Protein AF-A0A7W8BE84-F1 (afdb_monomer_lite)

pLDDT: mean 86.05, std 12.71, range [41.94, 97.69]

Secondary structure (DSSP, 8-state):
--HHHHHHHH-HHHHTT----B-HHHHHHHHHHHHSHHHHHHIIIIISTT-S-----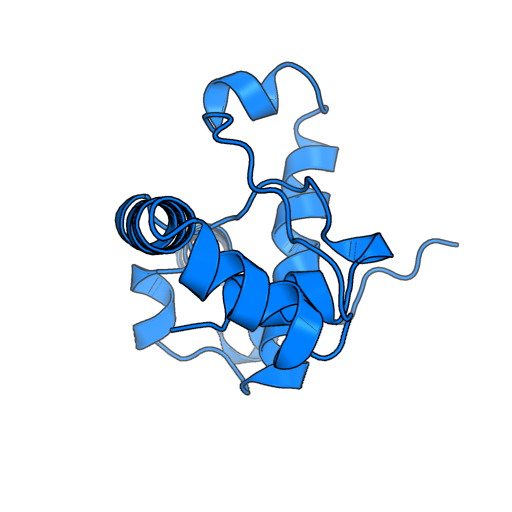---HHHHTTSS-HHHHHHHHHTHHHHHHHHH----GGGGGTBHHHHHHHHHS---HHHHHTPPP----

Radius of gyration: 14.64 Å; chains: 1; bounding box: 36×29×32 Å

Organism: Streptomyces eurocidicus (NCBI:txid66423)

Structure (mmCIF, N/CA/C/O backbone):
data_AF-A0A7W8BE84-F1
#
_entry.id   AF-A0A7W8BE84-F1
#
loop_
_atom_site.group_PDB
_atom_site.id
_atom_site.type_symbol
_atom_site.label_atom_id
_atom_site.label_alt_id
_atom_site.label_comp_id
_atom_site.label_asym_id
_atom_site.label_entity_id
_atom_site.label_seq_id
_atom_site.pdbx_PDB_ins_code
_atom_site.Cartn_x
_atom_site.Cartn_y
_atom_site.Cartn_z
_atom_site.occupancy
_atom_site.B_iso_or_equiv
_atom_site.auth_seq_id
_atom_site.auth_comp_id
_atom_site.auth_asym_id
_atom_site.auth_atom_id
_atom_site.pdbx_PDB_model_num
ATOM 1 N N . MET A 1 1 ? -12.861 0.106 -2.855 1.00 48.94 1 MET A N 1
ATOM 2 C CA . MET A 1 1 ? -11.428 -0.050 -2.535 1.00 48.94 1 MET A CA 1
ATOM 3 C C . MET A 1 1 ? -11.164 0.282 -1.063 1.00 48.94 1 MET A C 1
ATOM 5 O O . MET A 1 1 ? -10.913 1.436 -0.760 1.00 48.94 1 MET A O 1
ATOM 9 N N . PRO A 1 2 ? -11.213 -0.694 -0.139 1.00 58.00 2 PRO A N 1
ATOM 10 C CA . PRO A 1 2 ? -10.613 -0.569 1.194 1.00 58.00 2 PRO A CA 1
ATOM 11 C C . PRO A 1 2 ? -9.187 -1.157 1.261 1.00 58.00 2 PRO A C 1
ATOM 13 O O . PRO A 1 2 ? -8.668 -1.362 2.351 1.00 58.00 2 PRO A O 1
ATOM 16 N N . ALA A 1 3 ? -8.560 -1.472 0.119 1.00 76.38 3 ALA A N 1
ATOM 17 C CA . ALA A 1 3 ? -7.334 -2.274 0.063 1.00 76.38 3 ALA A CA 1
ATOM 18 C C . ALA A 1 3 ? -6.161 -1.664 0.854 1.00 76.38 3 ALA A C 1
ATOM 20 O O . ALA A 1 3 ? -5.455 -2.387 1.548 1.00 76.38 3 ALA A O 1
ATOM 21 N N . LEU A 1 4 ? -6.002 -0.340 0.810 1.00 85.56 4 LEU A N 1
ATOM 22 C CA . LEU A 1 4 ? -4.912 0.369 1.485 1.00 85.56 4 LEU A CA 1
ATOM 23 C C . LEU A 1 4 ? -5.106 0.448 3.012 1.00 85.56 4 LEU A C 1
ATOM 25 O O . LEU A 1 4 ? -4.230 -0.039 3.731 1.00 85.56 4 LEU A O 1
ATOM 29 N N . PRO A 1 5 ? -6.260 0.925 3.537 1.00 89.88 5 PRO A N 1
ATOM 30 C CA . PRO A 1 5 ? -6.554 0.813 4.963 1.00 89.88 5 PRO A CA 1
ATOM 31 C C . PRO A 1 5 ? -6.485 -0.628 5.474 1.00 89.88 5 PRO A C 1
ATOM 33 O O . PRO A 1 5 ? -6.034 -0.854 6.593 1.00 89.88 5 PRO A O 1
ATOM 36 N N . LEU A 1 6 ? -6.914 -1.610 4.671 1.00 92.50 6 LEU A N 1
ATOM 37 C CA . LEU A 1 6 ? -6.848 -3.026 5.033 1.00 92.50 6 LEU A CA 1
ATOM 38 C C . LEU A 1 6 ? -5.403 -3.499 5.222 1.00 92.50 6 LEU A C 1
ATOM 40 O O . LEU A 1 6 ? -5.129 -4.177 6.211 1.00 92.50 6 LEU A O 1
ATOM 44 N N . LEU A 1 7 ? -4.491 -3.145 4.311 1.00 93.44 7 LEU A N 1
ATOM 45 C CA . LEU A 1 7 ? -3.077 -3.502 4.436 1.00 93.44 7 LEU A CA 1
ATOM 46 C C . LEU A 1 7 ? -2.454 -2.876 5.681 1.00 93.44 7 LEU A C 1
ATOM 48 O O . LEU A 1 7 ? -1.856 -3.601 6.468 1.00 93.44 7 LEU A O 1
ATOM 52 N N . VAL A 1 8 ? -2.661 -1.578 5.922 1.00 93.06 8 VAL A N 1
ATOM 53 C CA . VAL A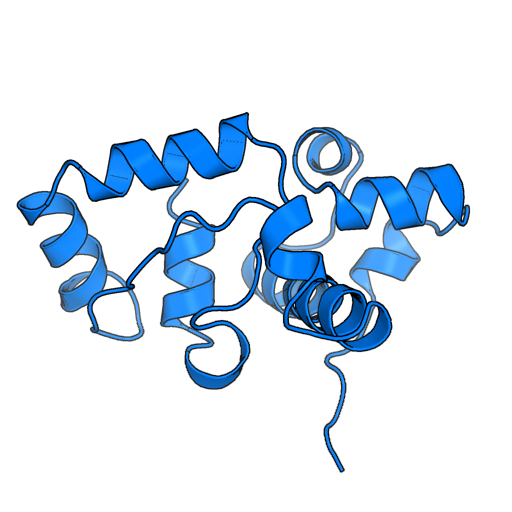 1 8 ? -2.138 -0.925 7.135 1.00 93.06 8 VAL A CA 1
ATOM 54 C C . VAL A 1 8 ? -2.764 -1.510 8.401 1.00 93.06 8 VAL A C 1
ATOM 56 O O . VAL A 1 8 ? -2.081 -1.691 9.402 1.00 93.06 8 VAL A O 1
ATOM 59 N N . SER A 1 9 ? -4.051 -1.859 8.360 1.00 94.19 9 SER A N 1
ATOM 60 C CA . SER A 1 9 ? -4.741 -2.498 9.481 1.00 94.19 9 SER A CA 1
ATOM 61 C C . SER A 1 9 ? -4.170 -3.883 9.813 1.00 94.19 9 SER A C 1
ATOM 63 O O . SER A 1 9 ? -4.065 -4.228 10.987 1.00 94.19 9 SER A O 1
ATOM 65 N N . ARG A 1 10 ? -3.776 -4.668 8.800 1.00 94.75 10 ARG A N 1
ATOM 66 C CA . ARG A 1 10 ? -3.143 -5.988 8.980 1.00 94.75 10 ARG A CA 1
ATOM 67 C C . ARG A 1 10 ? -1.665 -5.908 9.355 1.00 94.75 10 ARG A C 1
ATOM 69 O O . ARG A 1 10 ? -1.205 -6.741 10.124 1.00 94.75 10 ARG A O 1
ATOM 76 N N . HIS A 1 11 ? -0.953 -4.927 8.813 1.00 93.31 11 HIS A N 1
ATOM 77 C CA . HIS A 1 11 ? 0.503 -4.798 8.880 1.00 93.31 11 HI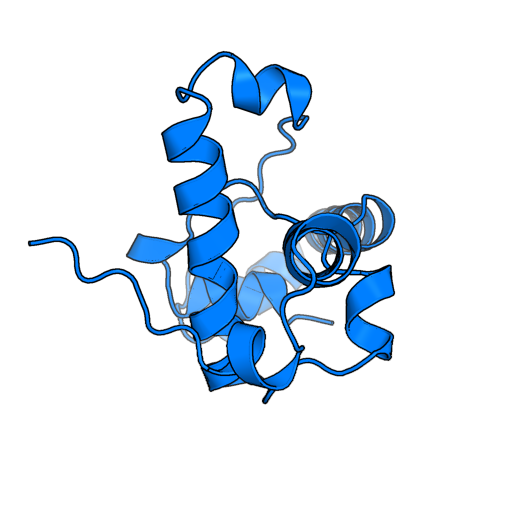S A CA 1
ATOM 78 C C . HIS A 1 11 ? 0.877 -3.459 9.510 1.00 93.31 11 HIS A C 1
ATOM 80 O O . HIS A 1 11 ? 1.500 -2.590 8.894 1.00 93.31 11 HIS A O 1
ATOM 86 N N . ARG A 1 12 ? 0.387 -3.247 10.737 1.00 91.19 12 ARG A N 1
ATOM 87 C CA . ARG A 1 12 ? 0.521 -1.965 11.429 1.00 91.19 12 ARG A CA 1
ATOM 88 C C . ARG A 1 12 ? 1.986 -1.599 11.624 1.00 91.19 12 ARG A C 1
ATOM 90 O O . ARG A 1 12 ? 2.341 -0.447 11.395 1.00 91.19 12 ARG A O 1
ATOM 97 N N . GLU A 1 13 ? 2.798 -2.541 12.082 1.00 89.69 13 GLU A N 1
ATOM 98 C CA . GLU A 1 13 ? 4.204 -2.297 12.416 1.00 89.69 13 GLU A CA 1
ATOM 99 C C . GLU A 1 13 ? 5.038 -2.042 11.159 1.00 89.69 13 GLU A C 1
ATOM 101 O O . GLU A 1 13 ? 5.959 -1.229 11.177 1.00 89.69 13 GLU A O 1
ATOM 106 N N . GLU A 1 14 ? 4.671 -2.685 10.053 1.00 90.50 14 GLU A N 1
ATOM 107 C CA . GLU A 1 14 ? 5.412 -2.631 8.802 1.00 90.50 14 GLU A CA 1
ATOM 108 C C . GLU A 1 14 ? 5.045 -1.421 7.941 1.00 90.50 14 GLU A C 1
ATOM 110 O O . GLU A 1 14 ? 5.922 -0.911 7.248 1.00 90.50 14 GLU A O 1
ATOM 115 N N . LEU A 1 15 ? 3.781 -0.966 7.969 1.00 90.69 15 LEU A N 1
ATOM 116 C CA . LEU A 1 15 ? 3.254 0.026 7.018 1.00 90.69 15 LEU A CA 1
ATOM 117 C C . LEU A 1 15 ? 2.775 1.344 7.638 1.00 90.69 15 LEU A C 1
ATOM 119 O O . LEU A 1 15 ? 2.568 2.316 6.907 1.00 90.69 15 LEU A O 1
ATOM 123 N N . SER A 1 16 ? 2.560 1.423 8.955 1.00 87.56 16 SER A N 1
ATOM 124 C CA . SER A 1 16 ? 2.002 2.648 9.547 1.00 87.56 16 SER A CA 1
ATOM 125 C C . SER A 1 16 ? 2.925 3.846 9.351 1.00 87.56 16 SER A C 1
ATOM 127 O O . SER A 1 16 ? 4.061 3.855 9.815 1.00 87.56 16 SER A O 1
ATOM 129 N N . GLY A 1 17 ? 2.394 4.898 8.727 1.00 82.69 17 GLY A N 1
ATOM 130 C CA . GLY A 1 17 ? 3.121 6.147 8.504 1.00 82.69 17 GLY A CA 1
ATOM 131 C C . GLY A 1 17 ? 4.148 6.095 7.373 1.00 82.69 17 GLY A C 1
ATOM 132 O O . GLY A 1 17 ? 4.828 7.097 7.169 1.00 82.69 17 GLY A O 1
ATOM 133 N N . LEU A 1 18 ? 4.247 4.979 6.642 1.00 85.75 18 LEU A N 1
ATOM 134 C CA . LEU A 1 18 ? 5.076 4.908 5.445 1.00 85.75 18 LEU A CA 1
ATOM 135 C C . LEU A 1 18 ? 4.449 5.686 4.290 1.00 85.75 18 LEU A C 1
ATOM 137 O O . LEU A 1 18 ? 3.223 5.767 4.165 1.00 85.75 18 LEU A O 1
ATOM 141 N N . PHE A 1 19 ? 5.306 6.198 3.408 1.00 81.69 19 PHE A N 1
ATOM 142 C CA . PHE A 1 19 ? 4.873 6.724 2.123 1.00 81.69 19 PHE A CA 1
ATOM 143 C C . PHE A 1 19 ? 4.205 5.631 1.285 1.00 81.69 19 PHE A C 1
ATOM 145 O O . PHE A 1 19 ? 4.700 4.504 1.191 1.00 81.69 19 PHE A O 1
ATOM 152 N N . LEU A 1 20 ? 3.080 5.984 0.669 1.00 83.88 20 LEU A N 1
ATOM 153 C CA . LEU A 1 20 ? 2.309 5.095 -0.180 1.00 83.88 20 LEU A CA 1
ATOM 154 C C . LEU A 1 20 ? 2.701 5.309 -1.654 1.00 83.88 20 LEU A C 1
ATOM 156 O O . LEU A 1 20 ? 2.431 6.377 -2.203 1.00 83.88 20 LEU A O 1
ATOM 160 N N . PRO A 1 21 ? 3.287 4.310 -2.335 1.00 87.12 21 PRO A N 1
ATOM 161 C CA . PRO A 1 21 ? 3.779 4.468 -3.700 1.00 87.12 21 PRO A CA 1
ATOM 162 C C . PRO A 1 21 ? 2.683 4.196 -4.742 1.00 87.12 21 PRO A C 1
ATOM 164 O O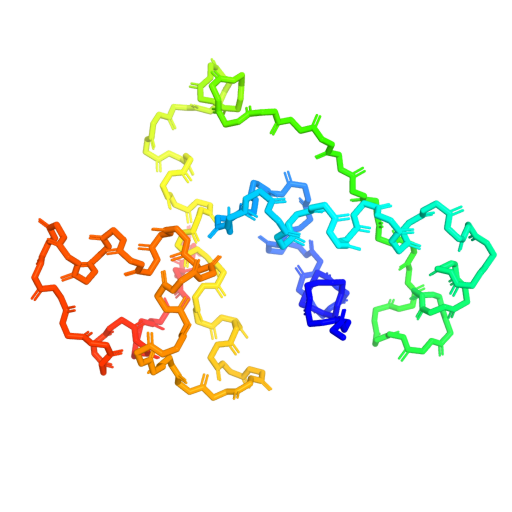 . PRO A 1 21 ? 2.775 3.267 -5.552 1.00 87.12 21 PRO A O 1
ATOM 167 N N . VAL A 1 22 ? 1.639 5.022 -4.727 1.00 88.62 22 VAL A N 1
ATOM 168 C CA . VAL A 1 22 ? 0.534 4.984 -5.697 1.00 88.62 22 VAL A CA 1
ATOM 169 C C . VAL A 1 22 ? 0.416 6.307 -6.449 1.00 88.62 22 VAL A C 1
ATOM 171 O O . VAL A 1 22 ? 1.060 7.293 -6.091 1.00 88.62 22 VAL A O 1
ATOM 174 N N . GLU A 1 23 ? -0.377 6.322 -7.516 1.00 89.31 23 GLU A N 1
ATOM 175 C CA . GLU A 1 23 ? -0.782 7.566 -8.171 1.00 89.31 23 GLU A CA 1
ATOM 176 C C . GLU A 1 23 ? -1.610 8.461 -7.249 1.00 89.31 23 GLU A C 1
ATOM 178 O O . GLU A 1 23 ? -2.328 7.994 -6.363 1.00 89.31 23 GLU A O 1
ATOM 183 N N . GLN A 1 24 ? -1.560 9.765 -7.521 1.00 86.06 24 GLN A N 1
ATOM 184 C CA . GLN A 1 24 ? -2.295 10.763 -6.751 1.00 86.06 24 GLN A CA 1
ATOM 185 C C . GLN A 1 24 ? -3.809 10.503 -6.728 1.00 86.06 24 GLN A C 1
ATOM 187 O O . GLN A 1 24 ? -4.439 10.726 -5.702 1.00 86.06 24 GLN A O 1
ATOM 192 N N . ASP A 1 25 ? -4.409 10.003 -7.810 1.00 87.69 25 ASP A N 1
ATOM 193 C CA . ASP A 1 25 ? -5.847 9.704 -7.850 1.00 87.69 25 ASP A CA 1
ATOM 194 C C . ASP A 1 25 ? -6.247 8.601 -6.849 1.00 87.69 25 ASP A C 1
ATOM 196 O O . ASP A 1 25 ? -7.295 8.682 -6.205 1.00 87.69 25 ASP A O 1
ATOM 200 N N . ILE A 1 26 ? -5.391 7.596 -6.651 1.00 88.38 26 ILE A N 1
ATOM 201 C CA . ILE A 1 26 ? -5.583 6.529 -5.661 1.00 88.38 26 ILE A CA 1
ATOM 202 C C . ILE A 1 26 ? -5.424 7.064 -4.239 1.00 88.38 26 ILE A C 1
ATOM 204 O O . ILE A 1 26 ? -6.211 6.715 -3.354 1.00 88.38 26 ILE A O 1
ATOM 208 N N . ASP A 1 27 ? -4.430 7.921 -4.024 1.00 86.25 27 ASP A N 1
ATOM 209 C CA . ASP A 1 27 ? -4.215 8.598 -2.749 1.00 86.25 27 ASP A CA 1
ATOM 210 C C . ASP A 1 27 ? -5.400 9.520 -2.399 1.00 86.25 27 ASP A C 1
ATOM 212 O O . ASP A 1 27 ? -5.910 9.503 -1.278 1.00 86.25 27 ASP A O 1
ATOM 216 N N . GLU A 1 28 ? -5.942 10.249 -3.377 1.00 87.75 28 GLU A N 1
ATOM 217 C CA . GLU A 1 28 ? -7.137 11.086 -3.228 1.00 87.75 28 GLU A CA 1
ATOM 218 C C . GLU A 1 28 ? -8.382 10.268 -2.863 1.00 87.75 28 GLU A C 1
ATOM 220 O O . GLU A 1 28 ? -9.164 10.683 -2.006 1.00 87.75 28 GLU A O 1
ATOM 225 N N . ILE A 1 29 ? -8.569 9.077 -3.443 1.00 88.00 29 ILE A N 1
ATOM 226 C CA . ILE A 1 29 ? -9.674 8.182 -3.061 1.00 88.00 29 ILE A CA 1
ATOM 227 C C . ILE A 1 29 ? -9.603 7.834 -1.569 1.00 88.00 29 ILE A C 1
ATOM 229 O O . ILE A 1 29 ? -10.633 7.836 -0.884 1.00 88.00 29 ILE A O 1
ATOM 233 N N . TRP A 1 30 ? -8.408 7.553 -1.041 1.00 86.94 30 TRP A N 1
ATOM 234 C CA . TRP A 1 30 ? -8.251 7.301 0.391 1.00 86.94 30 TRP A CA 1
ATOM 235 C C . TRP A 1 30 ? -8.490 8.576 1.209 1.00 86.94 30 TRP A C 1
ATOM 237 O O . TRP A 1 30 ? -9.219 8.529 2.201 1.00 86.94 30 TRP A O 1
ATOM 247 N N . HIS A 1 31 ? -7.996 9.729 0.759 1.00 86.81 31 HIS A N 1
ATOM 248 C CA . HIS A 1 31 ? -8.303 11.014 1.388 1.00 86.81 31 HIS A CA 1
ATOM 249 C C . HIS A 1 31 ? -9.812 11.263 1.512 1.00 86.81 31 HIS A C 1
ATOM 251 O O . HIS A 1 31 ? -10.292 11.577 2.604 1.00 86.81 31 HIS A O 1
ATOM 257 N N . TYR A 1 32 ? -10.585 11.066 0.441 1.00 88.19 32 TYR A N 1
ATOM 258 C CA . TYR A 1 32 ? -12.041 11.233 0.474 1.00 88.19 32 TYR A CA 1
ATOM 259 C C . TYR A 1 32 ? -12.723 10.259 1.436 1.00 88.19 32 TYR A C 1
ATOM 261 O O . TYR A 1 32 ? -13.666 10.646 2.131 1.00 88.19 32 TYR A O 1
ATOM 269 N N . LEU A 1 33 ? -12.238 9.016 1.513 1.00 86.69 33 LEU A N 1
ATOM 270 C CA . LEU A 1 33 ? -12.753 8.024 2.454 1.00 86.69 33 LEU A CA 1
ATOM 271 C C . LEU A 1 33 ? -12.586 8.492 3.909 1.00 86.69 33 LEU A C 1
ATOM 273 O O . LEU A 1 33 ? -13.504 8.337 4.708 1.00 86.69 33 LEU A O 1
ATOM 277 N N . ILE A 1 34 ? -11.456 9.114 4.244 1.00 87.25 34 ILE A N 1
ATOM 278 C CA . ILE A 1 34 ? -11.148 9.566 5.611 1.00 87.25 34 ILE A CA 1
ATOM 279 C C . ILE A 1 34 ? -12.027 10.736 6.052 1.00 87.25 34 ILE A C 1
ATOM 281 O O . ILE A 1 34 ? -12.366 10.841 7.234 1.00 87.25 34 ILE A O 1
ATOM 285 N N . LEU A 1 35 ? -12.440 11.597 5.117 1.00 86.88 35 LEU A N 1
ATOM 286 C CA . LEU A 1 35 ? -13.347 12.710 5.411 1.00 86.88 35 LEU A CA 1
ATOM 287 C C . LEU A 1 35 ? -14.718 12.236 5.918 1.00 86.88 35 LEU A C 1
ATOM 289 O O . LEU A 1 35 ? -15.390 12.974 6.641 1.00 86.88 35 LEU A O 1
ATOM 293 N N . GLN A 1 36 ? -15.118 10.997 5.614 1.00 85.19 36 GLN A N 1
ATOM 294 C CA . GLN A 1 36 ? -16.302 10.355 6.192 1.00 85.19 36 GLN A CA 1
ATOM 295 C C . GLN A 1 36 ? -15.989 9.849 7.608 1.00 85.19 36 GLN A C 1
ATOM 297 O O . GLN A 1 36 ? -15.959 8.654 7.872 1.00 85.19 36 GLN A O 1
ATOM 302 N N . THR A 1 37 ? -15.670 10.770 8.520 1.00 82.25 37 THR A N 1
ATOM 303 C CA . THR A 1 37 ? -14.994 10.460 9.796 1.00 82.25 37 THR A CA 1
ATOM 304 C C . THR A 1 37 ? -15.684 9.409 10.669 1.00 82.25 37 THR A C 1
ATOM 306 O O . THR A 1 37 ? -14.985 8.648 11.340 1.00 82.25 37 THR A O 1
ATOM 309 N N . ARG A 1 38 ? -17.022 9.328 10.669 1.00 93.12 38 ARG A N 1
ATOM 310 C CA . ARG A 1 38 ? -17.752 8.286 11.408 1.00 93.12 38 ARG A CA 1
ATOM 311 C C . ARG A 1 38 ? -17.649 6.942 10.696 1.00 93.12 38 ARG A C 1
ATOM 313 O O . ARG A 1 38 ? -17.204 5.974 11.297 1.00 93.12 38 ARG A O 1
ATOM 320 N N . GLU A 1 39 ? -18.006 6.892 9.422 1.00 93.31 39 GLU A N 1
ATOM 321 C CA . GLU A 1 39 ? -18.018 5.673 8.612 1.00 93.31 39 GLU A CA 1
ATOM 322 C C . GLU A 1 39 ? -16.605 5.089 8.460 1.00 93.31 39 GLU A C 1
ATOM 324 O O . GLU A 1 39 ? -16.415 3.875 8.487 1.00 93.31 39 GLU A O 1
ATOM 329 N N . TYR A 1 40 ? -15.592 5.949 8.345 1.00 93.25 40 TYR A N 1
ATOM 330 C CA . TYR A 1 40 ? -14.191 5.550 8.317 1.00 93.25 40 TYR A CA 1
ATOM 331 C C . TYR A 1 40 ? -13.728 5.007 9.669 1.00 93.25 40 TYR A C 1
ATOM 333 O O . TYR A 1 40 ? -13.017 4.005 9.711 1.00 93.25 40 TYR A O 1
ATOM 341 N N . ARG A 1 41 ? -14.165 5.613 10.781 1.00 93.94 41 ARG A N 1
ATOM 342 C CA . ARG A 1 41 ? -13.895 5.076 12.118 1.00 93.94 41 ARG A CA 1
ATOM 343 C C . ARG A 1 41 ? -14.529 3.700 12.300 1.00 93.94 41 ARG A C 1
ATOM 345 O O . ARG A 1 41 ? -13.819 2.782 12.690 1.00 93.94 41 ARG A O 1
ATOM 352 N N . GLU A 1 42 ? -15.806 3.543 11.959 1.00 95.19 42 GLU A N 1
ATOM 353 C CA . GLU A 1 42 ? -16.511 2.253 12.007 1.00 95.19 42 GLU A CA 1
ATOM 354 C C . GLU A 1 42 ? -15.810 1.205 11.130 1.00 95.19 42 GLU A C 1
ATOM 356 O O . GLU A 1 42 ? -15.576 0.075 11.555 1.00 95.19 42 GLU A O 1
ATOM 361 N N . LEU A 1 43 ? -15.394 1.578 9.915 1.00 93.44 43 LEU A N 1
ATOM 362 C CA . LEU A 1 43 ? -14.596 0.706 9.056 1.00 93.44 43 LEU A CA 1
ATOM 363 C C . LEU A 1 43 ? -13.309 0.258 9.767 1.00 93.44 43 LEU A C 1
ATOM 365 O O . LEU A 1 43 ? -13.044 -0.940 9.838 1.00 93.44 43 LEU A O 1
ATOM 369 N N . CYS A 1 44 ? -12.519 1.197 10.287 1.00 94.44 44 CYS A N 1
ATOM 370 C CA . CYS A 1 44 ? -11.222 0.920 10.899 1.00 94.44 44 CYS A CA 1
ATOM 371 C C . CYS A 1 44 ? -11.299 0.126 12.208 1.00 94.44 44 CYS A C 1
ATOM 373 O O . CYS A 1 44 ? -10.498 -0.786 12.413 1.00 94.44 44 CYS A O 1
ATOM 375 N N . GLU A 1 45 ? -12.224 0.484 13.092 1.00 95.31 45 GLU A N 1
ATOM 376 C CA . GLU A 1 45 ? -12.296 -0.054 14.452 1.00 95.31 45 GLU A CA 1
ATOM 377 C C . GLU A 1 45 ? -13.174 -1.309 14.538 1.00 95.31 45 GLU A C 1
ATOM 379 O O . GLU A 1 45 ? -12.909 -2.163 15.381 1.00 95.31 45 GLU A O 1
ATOM 384 N N . GLU A 1 46 ? -14.168 -1.469 13.655 1.00 95.62 46 GLU A N 1
ATOM 385 C CA . GLU A 1 46 ? -15.139 -2.571 13.750 1.00 95.62 46 GLU A CA 1
ATOM 386 C C . GLU A 1 46 ? -15.042 -3.597 12.616 1.00 95.62 46 GLU A C 1
ATOM 388 O O . GLU A 1 46 ? -15.417 -4.755 12.804 1.00 95.62 46 GLU A O 1
ATOM 393 N N . ARG A 1 47 ? -14.578 -3.202 11.420 1.00 94.25 47 ARG A N 1
ATOM 394 C CA . ARG A 1 47 ? -14.615 -4.073 10.224 1.00 94.25 47 ARG A CA 1
ATOM 395 C C . ARG A 1 47 ? -13.246 -4.505 9.720 1.00 94.25 47 ARG A C 1
ATOM 397 O O . ARG A 1 47 ? -13.139 -5.557 9.089 1.00 94.25 47 ARG A O 1
ATOM 404 N N . LEU A 1 48 ? -12.216 -3.695 9.940 1.00 94.75 48 LEU A N 1
ATOM 405 C CA . LEU A 1 48 ? -10.848 -4.028 9.566 1.00 94.75 48 LEU A CA 1
ATOM 406 C C . LEU A 1 48 ? -10.162 -4.850 10.674 1.00 94.75 48 LEU A C 1
ATOM 408 O O . LEU A 1 48 ? -10.423 -4.643 11.857 1.00 94.75 48 LEU A O 1
ATOM 412 N N . PRO A 1 49 ? -9.272 -5.789 10.308 1.00 94.00 49 PRO A N 1
ATOM 413 C CA . PRO A 1 49 ? -8.762 -6.815 11.223 1.00 94.00 49 PRO A CA 1
ATOM 414 C C . PRO A 1 49 ? -7.902 -6.280 12.374 1.00 94.00 49 PRO A C 1
ATOM 416 O O . PRO A 1 49 ? -7.788 -6.947 13.396 1.00 94.00 49 PRO A O 1
ATOM 419 N N . GLY A 1 50 ? -7.291 -5.106 12.220 1.00 93.12 50 GLY A N 1
ATOM 420 C CA . GLY A 1 50 ? -6.477 -4.486 13.261 1.00 93.12 50 GLY A CA 1
ATOM 421 C C . GLY A 1 50 ? -7.290 -3.847 14.389 1.00 93.12 50 GLY A C 1
ATOM 422 O O . GLY A 1 50 ? -6.759 -3.690 15.484 1.00 93.12 50 GLY A O 1
ATOM 423 N N . GLY A 1 51 ? -8.553 -3.470 14.148 1.00 94.44 51 GLY A N 1
ATOM 424 C CA . GLY A 1 51 ? -9.410 -2.856 15.171 1.00 94.44 51 GLY A CA 1
ATOM 425 C C . GLY A 1 51 ? -8.879 -1.526 15.723 1.00 94.44 51 GLY A C 1
ATOM 426 O O . GLY A 1 51 ? -9.057 -1.224 16.901 1.00 94.44 51 GLY A O 1
ATOM 427 N N . PHE A 1 52 ? -8.181 -0.739 14.901 1.00 93.19 52 PHE A N 1
ATOM 428 C CA . PHE A 1 52 ? -7.644 0.565 15.288 1.00 93.19 52 PHE A CA 1
ATOM 429 C C . PHE A 1 52 ? -7.834 1.585 14.170 1.00 93.19 52 PHE A C 1
ATOM 431 O O . PHE A 1 52 ? -7.818 1.250 12.985 1.00 93.19 52 PHE A O 1
ATOM 438 N N . PHE A 1 53 ? -7.957 2.854 14.553 1.00 92.12 53 PHE A N 1
ATOM 439 C CA . PHE A 1 53 ? -8.055 3.954 13.604 1.00 92.12 53 PHE A CA 1
ATOM 440 C C . PHE A 1 53 ? -6.763 4.114 12.789 1.00 92.12 53 PHE A C 1
ATOM 442 O O . PHE A 1 53 ? -5.698 4.418 13.335 1.00 92.12 53 PHE A O 1
ATOM 449 N N . VAL A 1 54 ? -6.850 3.939 11.468 1.00 90.44 54 VAL A N 1
ATOM 450 C CA . VAL A 1 54 ? -5.706 4.116 10.568 1.00 90.44 54 VAL A CA 1
ATOM 451 C C . VAL A 1 54 ? -5.543 5.600 10.250 1.00 90.44 54 VAL A C 1
ATOM 453 O O . VAL A 1 54 ? -6.296 6.172 9.458 1.00 90.44 54 VAL A O 1
ATOM 456 N N . HIS A 1 55 ? -4.543 6.225 10.870 1.00 84.94 55 HIS A N 1
ATOM 457 C CA . HIS A 1 55 ? -4.166 7.603 10.578 1.00 84.94 55 HIS A CA 1
ATOM 458 C C . HIS A 1 55 ? -3.458 7.684 9.226 1.00 84.94 55 HIS A C 1
ATOM 460 O O . HIS A 1 55 ? -2.406 7.078 9.035 1.00 84.94 55 HIS A O 1
ATOM 466 N N . HIS A 1 56 ? -4.002 8.484 8.320 1.00 79.88 56 HIS A N 1
ATOM 467 C CA . HIS A 1 56 ? -3.327 8.869 7.088 1.00 79.88 56 HIS A CA 1
ATOM 468 C C . HIS A 1 56 ? -2.739 10.270 7.248 1.00 79.88 56 HIS A C 1
ATOM 470 O O . HIS A 1 56 ? -3.338 11.130 7.902 1.00 79.88 56 HIS A O 1
ATOM 476 N N . ARG A 1 57 ? -1.559 10.492 6.675 1.00 71.88 57 ARG A N 1
ATOM 477 C CA . ARG A 1 57 ? -0.901 11.797 6.632 1.00 71.88 57 ARG A CA 1
ATOM 478 C C . ARG A 1 57 ? -0.551 12.100 5.185 1.00 71.88 57 ARG A C 1
ATOM 480 O O . ARG A 1 57 ? 0.177 11.327 4.572 1.00 71.88 57 ARG A O 1
ATOM 487 N N . SER A 1 58 ? -1.013 13.238 4.685 1.00 62.41 58 SER A N 1
ATOM 488 C CA . SER A 1 58 ? -0.605 13.765 3.386 1.00 62.41 58 SER A CA 1
ATOM 489 C C . SER A 1 58 ? 0.790 14.372 3.536 1.00 62.41 58 SER A C 1
ATOM 491 O O . SER A 1 58 ? 0.939 15.479 4.053 1.00 62.41 58 SER A O 1
ATOM 493 N N . ILE A 1 59 ? 1.827 13.639 3.141 1.00 62.78 59 ILE A N 1
ATOM 494 C CA . ILE A 1 59 ? 3.164 14.202 2.934 1.00 62.78 59 ILE A CA 1
ATOM 495 C C . ILE A 1 59 ? 3.471 14.011 1.454 1.00 62.78 59 ILE A C 1
ATOM 497 O O . ILE A 1 59 ? 3.473 12.884 0.962 1.00 62.78 59 ILE A O 1
ATOM 501 N N . GLY A 1 60 ? 3.689 15.112 0.733 1.00 59.22 60 GLY A N 1
ATOM 502 C CA . GLY A 1 60 ? 4.074 15.048 -0.674 1.00 59.22 60 GLY A CA 1
ATOM 503 C C . GLY A 1 60 ? 5.420 14.340 -0.827 1.00 59.22 60 GLY A C 1
ATOM 504 O O . GLY A 1 60 ? 6.304 14.508 0.010 1.00 59.22 60 GLY A O 1
ATOM 505 N N . TYR A 1 61 ? 5.597 13.569 -1.900 1.00 56.69 61 TYR A N 1
ATOM 506 C CA . TYR A 1 61 ? 6.810 12.773 -2.132 1.00 56.69 61 TYR A CA 1
ATOM 507 C C . TYR A 1 61 ? 8.108 13.602 -2.065 1.00 56.69 61 TYR A C 1
ATOM 509 O O . TYR A 1 61 ? 9.107 13.137 -1.528 1.00 56.69 61 TYR A O 1
ATOM 517 N N . GLU A 1 62 ? 8.094 14.851 -2.543 1.00 56.59 62 GLU A N 1
ATOM 518 C CA . GLU A 1 62 ? 9.257 15.754 -2.502 1.00 56.59 62 GLU A CA 1
ATOM 519 C C . GLU A 1 62 ? 9.641 16.196 -1.084 1.00 56.59 62 GLU A C 1
ATOM 521 O O . GLU A 1 62 ? 10.822 16.395 -0.798 1.00 56.59 62 GLU A O 1
ATOM 526 N N . ASP A 1 63 ? 8.666 16.330 -0.185 1.00 59.03 63 ASP A N 1
ATOM 527 C CA . ASP A 1 63 ? 8.914 16.628 1.226 1.00 59.03 63 ASP A CA 1
ATOM 528 C C . ASP A 1 63 ? 9.242 15.349 2.001 1.00 59.03 63 ASP A C 1
ATOM 530 O O . ASP A 1 63 ? 10.126 15.354 2.857 1.00 59.03 63 ASP A O 1
ATOM 534 N N . TYR A 1 64 ? 8.640 14.224 1.604 1.00 54.94 64 TYR A N 1
ATOM 535 C CA . TYR A 1 64 ? 8.991 12.899 2.099 1.00 54.94 64 TYR A CA 1
ATOM 536 C C . TYR A 1 64 ? 10.388 12.457 1.670 1.00 54.94 64 TYR A C 1
ATOM 538 O O . TYR A 1 64 ? 10.923 11.576 2.302 1.00 54.94 64 TYR A O 1
ATOM 546 N N . GLN A 1 65 ? 11.022 13.016 0.638 1.00 53.53 65 GLN A N 1
ATOM 547 C CA . GLN A 1 65 ? 12.419 12.691 0.305 1.00 53.53 65 GLN A CA 1
ATOM 548 C C . GLN A 1 65 ? 13.449 13.501 1.105 1.00 53.53 65 GLN A C 1
ATOM 550 O O . GLN A 1 65 ? 14.638 13.181 1.073 1.00 53.53 65 GLN A O 1
ATOM 555 N N . LYS A 1 66 ? 13.026 14.567 1.794 1.00 57.78 66 LYS A N 1
ATOM 556 C CA . LYS A 1 66 ? 13.941 15.442 2.542 1.00 57.78 66 LYS A CA 1
ATOM 557 C C . LYS A 1 66 ? 14.283 14.897 3.933 1.00 57.78 66 LYS A C 1
ATOM 559 O O . LYS A 1 66 ? 15.340 15.245 4.451 1.00 57.78 66 LYS A O 1
ATOM 564 N N . GLU A 1 67 ? 13.428 14.061 4.530 1.00 52.22 67 GLU A N 1
ATOM 565 C CA . GLU A 1 67 ? 13.583 13.564 5.913 1.00 52.22 67 GLU A CA 1
ATOM 566 C C . GLU A 1 67 ? 14.128 12.118 6.046 1.00 52.22 67 GLU A C 1
ATOM 568 O O . GLU A 1 67 ? 14.973 11.879 6.911 1.00 52.22 67 GLU A O 1
ATOM 573 N N . PRO A 1 68 ? 13.752 11.143 5.202 1.00 58.16 68 PRO A N 1
ATOM 574 C CA . PRO A 1 68 ? 14.455 9.887 4.995 1.00 58.16 68 PRO A CA 1
ATOM 575 C C . PRO A 1 68 ? 15.452 10.015 3.832 1.00 58.16 68 PRO A C 1
ATOM 577 O O . PRO A 1 68 ? 15.152 10.566 2.776 1.00 58.16 68 PRO A O 1
ATOM 580 N N . GLY A 1 69 ? 16.655 9.455 3.983 1.00 70.75 69 GLY A N 1
ATOM 581 C CA . GLY A 1 69 ? 17.572 9.313 2.850 1.00 70.75 69 GLY A CA 1
ATOM 582 C C . GLY A 1 69 ? 16.906 8.541 1.702 1.00 70.75 69 GLY A C 1
ATOM 583 O O . GLY A 1 69 ? 16.113 7.634 1.946 1.00 70.75 69 GLY A O 1
ATOM 584 N N . ARG A 1 70 ? 17.245 8.876 0.449 1.00 74.38 70 ARG A N 1
ATOM 585 C CA . ARG A 1 70 ? 16.689 8.268 -0.781 1.00 74.38 70 ARG A CA 1
ATOM 586 C C . ARG A 1 70 ? 16.551 6.740 -0.717 1.00 74.38 70 ARG A C 1
ATOM 588 O O . ARG A 1 70 ? 15.569 6.198 -1.207 1.00 74.38 70 ARG A O 1
ATOM 595 N N . GLU A 1 71 ? 17.527 6.061 -0.124 1.00 79.25 71 GLU A N 1
ATOM 596 C CA . GLU A 1 71 ? 17.532 4.606 0.063 1.00 79.25 71 GLU A CA 1
ATOM 597 C C . GLU A 1 71 ? 16.381 4.119 0.951 1.00 79.25 71 GLU A C 1
ATOM 599 O O . GLU A 1 71 ? 15.652 3.209 0.569 1.00 79.25 71 GLU A O 1
ATOM 604 N N . ARG A 1 72 ? 16.142 4.790 2.080 1.00 82.31 72 ARG A N 1
ATOM 605 C CA . ARG A 1 72 ? 15.047 4.470 2.997 1.00 82.31 72 ARG A CA 1
ATOM 606 C C . ARG A 1 72 ? 13.677 4.707 2.361 1.00 82.31 72 ARG A C 1
ATOM 608 O O . ARG A 1 72 ? 12.788 3.884 2.531 1.00 82.31 72 ARG A O 1
ATOM 615 N N . ALA A 1 73 ? 13.516 5.782 1.588 1.00 80.69 73 ALA A N 1
ATOM 616 C CA . ALA A 1 73 ? 12.264 6.036 0.871 1.00 80.69 73 ALA A CA 1
ATOM 617 C C . ALA A 1 73 ? 11.952 4.928 -0.156 1.00 80.69 73 ALA A C 1
ATOM 619 O O . ALA A 1 73 ? 10.801 4.522 -0.310 1.00 80.69 73 ALA A O 1
ATOM 620 N N . ILE A 1 74 ? 12.982 4.411 -0.836 1.00 83.44 74 ILE A N 1
ATOM 621 C CA . ILE A 1 74 ? 12.847 3.266 -1.746 1.00 83.44 74 ILE A CA 1
ATOM 622 C C . ILE A 1 74 ? 12.501 1.998 -0.960 1.00 83.44 74 ILE A C 1
ATOM 624 O O . ILE A 1 74 ? 11.583 1.281 -1.348 1.00 83.44 74 ILE A O 1
ATOM 628 N N . GLU A 1 75 ? 13.194 1.732 0.147 1.00 87.12 75 GLU A N 1
ATOM 629 C CA . GLU A 1 75 ? 12.926 0.574 1.003 1.00 87.12 75 GLU A CA 1
ATOM 630 C C . GLU A 1 75 ? 11.467 0.555 1.478 1.00 87.12 75 GLU A C 1
ATOM 632 O O . GLU A 1 75 ? 10.766 -0.445 1.329 1.00 87.12 75 GLU A O 1
ATOM 637 N N . GLU A 1 76 ? 10.981 1.685 1.989 1.00 88.25 76 GLU A N 1
ATOM 638 C CA . GLU A 1 76 ? 9.611 1.846 2.468 1.00 88.25 76 GLU A CA 1
ATOM 639 C C . GLU A 1 76 ? 8.585 1.664 1.341 1.00 88.25 76 GLU A C 1
ATOM 641 O O . GLU A 1 76 ? 7.568 1.007 1.555 1.00 88.25 76 GLU A O 1
ATOM 646 N N . ALA A 1 77 ? 8.866 2.149 0.126 1.00 87.81 77 ALA A N 1
ATOM 647 C CA . ALA A 1 77 ? 8.014 1.912 -1.039 1.00 87.81 77 ALA A CA 1
ATOM 648 C C . ALA A 1 77 ? 7.962 0.423 -1.436 1.00 87.81 77 ALA A C 1
ATOM 650 O O . ALA A 1 77 ? 6.893 -0.099 -1.757 1.00 87.81 77 ALA A O 1
ATOM 651 N N . LEU A 1 78 ? 9.096 -0.281 -1.387 1.00 91.56 78 LEU A N 1
ATOM 652 C CA . LEU A 1 78 ? 9.177 -1.699 -1.751 1.00 91.56 78 LEU A CA 1
ATOM 653 C C . LEU A 1 78 ? 8.464 -2.617 -0.748 1.00 91.56 78 LEU A C 1
ATOM 655 O O . LEU A 1 78 ? 7.930 -3.649 -1.154 1.00 91.56 78 LEU A O 1
ATOM 659 N N . ARG A 1 79 ? 8.377 -2.237 0.536 1.00 92.44 79 ARG A N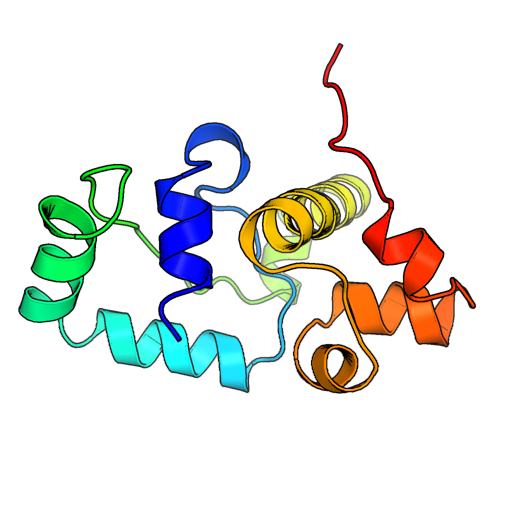 1
ATOM 660 C CA . ARG A 1 79 ? 7.692 -3.028 1.583 1.00 92.44 79 ARG A CA 1
ATOM 661 C C . ARG A 1 79 ? 6.221 -3.324 1.274 1.00 92.44 79 ARG A C 1
ATOM 663 O O . ARG A 1 79 ? 5.698 -4.339 1.729 1.00 92.44 79 ARG A O 1
ATOM 670 N N . TRP A 1 80 ? 5.554 -2.476 0.493 1.00 93.56 80 TRP A N 1
ATOM 671 C CA . TRP A 1 80 ? 4.142 -2.655 0.145 1.00 93.56 80 TRP A CA 1
ATOM 672 C C . TRP A 1 80 ? 3.889 -3.838 -0.797 1.00 93.56 80 TRP A C 1
ATOM 674 O O . TRP A 1 80 ? 2.840 -4.473 -0.700 1.00 93.56 80 TRP A O 1
ATOM 684 N N . ILE A 1 81 ? 4.830 -4.142 -1.695 1.00 94.44 81 ILE A N 1
ATOM 685 C CA . ILE A 1 81 ? 4.657 -5.115 -2.786 1.00 94.44 81 ILE A CA 1
ATOM 686 C C . ILE A 1 81 ? 4.331 -6.532 -2.281 1.00 94.44 81 ILE A C 1
ATOM 688 O O . ILE A 1 81 ? 3.265 -7.043 -2.642 1.00 94.44 81 ILE A O 1
ATOM 692 N N . PRO A 1 82 ? 5.164 -7.174 -1.436 1.00 94.94 82 PRO A N 1
ATOM 693 C CA . PRO A 1 82 ? 4.885 -8.530 -0.963 1.00 94.94 82 PRO A CA 1
ATOM 694 C C . PRO A 1 82 ? 3.588 -8.615 -0.151 1.00 94.94 82 PRO A C 1
ATOM 696 O O . PRO A 1 82 ? 2.845 -9.590 -0.259 1.00 94.94 82 PRO A O 1
ATOM 699 N N . LEU A 1 83 ? 3.287 -7.582 0.642 1.00 94.00 83 LEU A N 1
ATOM 700 C CA . LEU A 1 83 ? 2.086 -7.535 1.481 1.00 94.00 83 LEU A CA 1
ATOM 701 C C . LEU A 1 83 ? 0.816 -7.397 0.637 1.00 94.00 83 LEU A C 1
ATOM 703 O O . LEU A 1 83 ? -0.183 -8.068 0.899 1.00 94.00 83 LEU A O 1
ATOM 707 N N . TYR A 1 84 ? 0.866 -6.570 -0.410 1.00 94.12 84 TYR A N 1
ATOM 708 C CA . TYR A 1 84 ? -0.205 -6.475 -1.394 1.00 94.12 84 TYR A CA 1
ATOM 709 C C . TYR A 1 84 ? -0.427 -7.820 -2.091 1.00 94.12 84 TYR A C 1
ATOM 711 O O . TYR A 1 84 ? -1.555 -8.314 -2.109 1.00 94.12 84 TYR A O 1
ATOM 719 N N . CYS A 1 85 ? 0.641 -8.445 -2.596 1.00 95.00 85 CYS A N 1
ATOM 720 C CA . CYS A 1 85 ? 0.535 -9.700 -3.339 1.00 95.00 85 CYS A CA 1
ATOM 721 C C . CYS A 1 85 ? -0.024 -10.839 -2.477 1.00 95.00 85 CYS A C 1
ATOM 723 O O . CYS A 1 85 ? -0.892 -11.588 -2.924 1.00 95.00 85 CYS A O 1
ATOM 725 N N . ALA A 1 86 ? 0.394 -10.926 -1.211 1.00 93.62 86 ALA A N 1
ATOM 726 C CA . ALA A 1 86 ? -0.138 -11.902 -0.263 1.00 93.62 86 ALA A CA 1
ATOM 727 C C . ALA A 1 86 ? -1.640 -11.710 0.025 1.00 93.62 86 ALA A C 1
ATOM 729 O O . ALA A 1 86 ? -2.345 -12.677 0.316 1.00 93.62 86 ALA A O 1
ATOM 730 N N . ALA A 1 87 ? -2.141 -10.473 -0.041 1.00 92.88 87 ALA A N 1
ATOM 731 C CA . ALA A 1 87 ? -3.533 -10.153 0.255 1.00 92.88 87 ALA A CA 1
ATOM 732 C C . ALA A 1 87 ? -4.461 -10.219 -0.969 1.00 92.88 87 ALA A C 1
ATOM 734 O O . ALA A 1 87 ? -5.632 -10.574 -0.810 1.00 92.88 87 ALA A O 1
ATOM 735 N N . PHE A 1 88 ? -3.969 -9.860 -2.158 1.00 92.62 88 PHE A N 1
ATOM 736 C CA . PHE A 1 88 ? -4.804 -9.619 -3.343 1.00 92.62 88 PHE A CA 1
ATOM 737 C C . PHE A 1 88 ? -4.388 -10.405 -4.591 1.00 92.62 88 PHE A C 1
ATOM 739 O O . PHE A 1 88 ? -5.135 -10.408 -5.566 1.00 92.62 88 PHE A O 1
ATOM 746 N N . GLY A 1 89 ? -3.257 -11.110 -4.551 1.00 94.00 89 GLY A N 1
ATOM 747 C CA . GLY A 1 89 ? -2.691 -11.798 -5.708 1.00 94.00 89 GLY A CA 1
ATOM 748 C C . GLY A 1 89 ? -1.662 -10.952 -6.470 1.00 94.00 89 GLY A C 1
ATOM 749 O O . GLY A 1 89 ? -1.388 -9.814 -6.087 1.00 94.00 89 GLY A O 1
ATOM 750 N N . PRO A 1 90 ? -1.050 -11.529 -7.517 1.00 96.31 90 PRO A N 1
ATOM 751 C CA . PRO A 1 90 ? 0.049 -10.906 -8.250 1.00 96.31 90 PRO A CA 1
ATOM 752 C C . PRO A 1 90 ? -0.393 -9.648 -9.004 1.00 96.31 90 PRO A C 1
ATOM 754 O O . PRO A 1 90 ? -1.572 -9.472 -9.316 1.00 96.31 90 PRO A O 1
ATOM 757 N N . PHE A 1 91 ? 0.574 -8.797 -9.339 1.00 95.19 91 PHE A N 1
ATOM 758 C CA . PHE A 1 91 ? 0.343 -7.652 -10.209 1.00 95.19 91 PHE A CA 1
ATOM 759 C C . PHE A 1 91 ? 0.143 -8.083 -11.664 1.00 95.19 91 PHE A C 1
ATOM 761 O O . PHE A 1 91 ? 0.827 -8.973 -12.168 1.00 95.19 91 PHE A O 1
ATOM 768 N N . ASP A 1 92 ? -0.760 -7.386 -12.347 1.00 94.94 92 ASP A N 1
ATOM 769 C CA . ASP A 1 92 ? -0.955 -7.451 -13.792 1.00 94.94 92 ASP A CA 1
ATOM 770 C C . ASP A 1 92 ? -0.713 -6.073 -14.434 1.00 94.94 92 ASP A C 1
ATOM 772 O O . ASP A 1 92 ? -0.389 -5.088 -13.760 1.00 94.94 92 ASP A O 1
ATOM 776 N N . GLU A 1 93 ? -0.860 -5.983 -15.756 1.00 94.12 93 GLU A N 1
ATOM 777 C CA . GLU A 1 93 ? -0.661 -4.725 -16.484 1.00 94.12 93 GLU A CA 1
ATOM 778 C C . GLU A 1 93 ? -1.603 -3.601 -16.018 1.00 94.12 93 GLU A C 1
ATOM 780 O O . GLU A 1 93 ? -1.236 -2.425 -16.084 1.00 94.12 93 GLU A O 1
ATOM 785 N N . GLY A 1 94 ? -2.793 -3.938 -15.507 1.00 91.69 94 GLY A N 1
ATOM 786 C CA . GLY A 1 94 ? -3.755 -2.965 -14.993 1.00 91.69 94 GLY A CA 1
ATOM 787 C C . GLY A 1 94 ? -3.235 -2.232 -13.756 1.00 91.69 94 GLY A C 1
ATOM 788 O O . GLY A 1 94 ? -3.487 -1.037 -13.585 1.00 91.69 94 GLY A O 1
ATOM 789 N N . ALA A 1 95 ? -2.433 -2.907 -12.931 1.00 89.62 95 ALA A N 1
ATOM 790 C CA . ALA A 1 95 ? -1.845 -2.317 -11.733 1.00 89.62 95 ALA A CA 1
ATOM 791 C C . ALA A 1 95 ? -0.801 -1.228 -12.026 1.00 89.62 95 ALA A C 1
ATOM 793 O O . ALA A 1 95 ? -0.616 -0.327 -11.203 1.00 89.62 95 ALA A O 1
ATOM 794 N N . LEU A 1 96 ? -0.150 -1.263 -13.196 1.00 91.88 96 LEU A N 1
ATOM 795 C CA . LEU A 1 96 ? 0.883 -0.293 -13.584 1.00 91.88 96 LEU A CA 1
ATOM 796 C C . LEU A 1 96 ? 0.358 1.144 -13.599 1.00 91.88 96 LEU A C 1
ATOM 798 O O . LEU A 1 96 ? 1.112 2.081 -13.339 1.00 91.88 96 LEU A O 1
ATOM 802 N N . THR A 1 97 ? -0.925 1.335 -13.896 1.00 92.12 97 THR A N 1
ATOM 803 C CA . THR A 1 97 ? -1.543 2.665 -13.889 1.00 92.12 97 THR A CA 1
ATOM 804 C C . THR A 1 97 ? -1.622 3.242 -12.484 1.00 92.12 97 THR A C 1
ATOM 806 O O . THR A 1 97 ? -1.577 4.450 -12.352 1.00 92.12 97 THR A O 1
ATOM 809 N N . HIS A 1 98 ? -1.686 2.406 -11.448 1.00 90.69 98 HIS A N 1
ATOM 810 C CA . HIS A 1 98 ? -2.015 2.823 -10.084 1.00 90.69 98 HIS A CA 1
ATOM 811 C C . HIS A 1 98 ? -0.832 2.758 -9.118 1.00 90.69 98 HIS A C 1
ATOM 813 O O . HIS A 1 98 ? -0.794 3.518 -8.156 1.00 90.69 98 HIS A O 1
ATOM 819 N N . TRP A 1 99 ? 0.131 1.866 -9.356 1.00 93.25 99 TRP A N 1
ATOM 820 C CA . TRP A 1 99 ? 1.282 1.649 -8.480 1.00 93.25 99 TRP A CA 1
ATOM 821 C C . TRP A 1 99 ? 2.547 2.264 -9.077 1.00 93.25 99 TRP A C 1
ATOM 823 O O . TRP A 1 99 ? 3.159 1.692 -9.983 1.00 93.25 99 TRP A O 1
ATOM 833 N N . THR A 1 100 ? 2.969 3.416 -8.550 1.00 91.75 100 THR A N 1
ATOM 834 C CA . THR A 1 100 ? 4.121 4.168 -9.076 1.00 91.75 100 THR A CA 1
ATOM 835 C C . THR A 1 100 ? 5.408 3.353 -8.993 1.00 91.75 100 THR A C 1
ATOM 837 O O . THR A 1 100 ? 6.149 3.283 -9.975 1.00 91.75 100 THR A O 1
ATOM 840 N N . ILE A 1 101 ? 5.652 2.677 -7.863 1.00 91.44 101 ILE A N 1
ATOM 841 C CA . ILE A 1 101 ? 6.854 1.852 -7.676 1.00 91.44 101 ILE A CA 1
ATOM 842 C C . ILE A 1 101 ? 6.861 0.627 -8.595 1.00 91.44 101 ILE A C 1
ATOM 844 O O . ILE A 1 101 ? 7.872 0.358 -9.235 1.00 91.44 101 ILE A O 1
ATOM 848 N N . VAL A 1 102 ? 5.731 -0.071 -8.744 1.00 95.12 102 VAL A N 1
ATOM 849 C CA . VAL A 1 102 ? 5.621 -1.250 -9.624 1.00 95.12 102 VAL A CA 1
ATOM 850 C C . VAL A 1 102 ? 5.853 -0.842 -11.074 1.00 95.12 102 VAL A C 1
ATOM 852 O O . VAL A 1 102 ? 6.625 -1.479 -11.789 1.00 95.12 102 VAL A O 1
ATOM 855 N N . ARG A 1 103 ? 5.258 0.278 -11.503 1.00 94.62 103 ARG A N 1
ATOM 856 C CA . ARG A 1 103 ? 5.484 0.820 -12.843 1.00 94.62 103 ARG A CA 1
ATOM 857 C C . ARG A 1 103 ? 6.932 1.232 -13.071 1.00 94.62 103 ARG A C 1
ATOM 859 O O . ARG A 1 103 ? 7.438 1.019 -14.171 1.00 94.62 103 ARG A O 1
ATOM 866 N N . PHE A 1 104 ? 7.588 1.815 -12.070 1.00 93.00 104 PHE A N 1
ATOM 867 C CA . PHE A 1 104 ? 9.004 2.160 -12.149 1.00 93.00 104 PHE A CA 1
ATOM 868 C C . PHE A 1 104 ? 9.873 0.909 -12.326 1.00 93.00 104 PHE A C 1
ATOM 870 O O . PHE A 1 104 ? 10.630 0.845 -13.292 1.00 93.00 104 PHE A O 1
ATOM 877 N N . LEU A 1 105 ? 9.719 -0.099 -11.459 1.00 94.94 105 LEU A N 1
ATOM 878 C CA . LEU A 1 105 ? 10.454 -1.366 -11.556 1.00 94.94 105 LEU A CA 1
ATOM 879 C C . LEU A 1 105 ? 10.255 -2.016 -12.931 1.00 94.94 105 LEU A C 1
ATOM 881 O O . LEU A 1 105 ? 11.218 -2.413 -13.580 1.00 94.94 105 LEU A O 1
ATOM 885 N N . HIS A 1 106 ? 9.013 -2.042 -13.412 1.00 97.12 106 HIS A N 1
ATOM 886 C CA . HIS A 1 106 ? 8.689 -2.679 -14.679 1.00 97.12 106 HIS A CA 1
ATOM 887 C C . HIS A 1 106 ? 9.226 -1.921 -15.900 1.00 97.12 106 HIS A C 1
ATOM 889 O O . HIS A 1 106 ? 9.833 -2.516 -16.781 1.00 97.12 106 HIS A O 1
ATOM 895 N N . ARG A 1 107 ? 9.009 -0.600 -15.974 1.00 95.81 107 ARG A N 1
ATOM 896 C CA . ARG A 1 107 ? 9.301 0.187 -17.188 1.00 95.81 107 ARG A CA 1
ATOM 897 C C . ARG A 1 107 ? 10.690 0.807 -17.231 1.00 95.81 107 ARG A C 1
ATOM 899 O O . ARG A 1 107 ? 11.098 1.250 -18.296 1.00 95.81 107 ARG A O 1
ATOM 906 N N . GLN A 1 108 ? 11.338 0.993 -16.084 1.00 94.25 108 GLN A N 1
ATOM 907 C CA . GLN A 1 108 ? 12.637 1.675 -16.002 1.00 94.25 108 GLN A CA 1
ATOM 908 C C . GLN A 1 108 ? 13.773 0.721 -15.640 1.00 94.25 108 GLN A C 1
ATOM 910 O O . GLN A 1 108 ? 14.917 1.016 -15.972 1.00 94.25 108 GLN A O 1
ATOM 915 N N . LEU A 1 109 ? 13.472 -0.392 -14.963 1.00 94.50 109 LEU A N 1
ATOM 916 C CA . LEU A 1 109 ? 14.450 -1.433 -14.632 1.00 94.50 109 LEU A CA 1
ATOM 917 C C . LEU A 1 109 ? 14.217 -2.740 -15.403 1.00 94.50 109 LEU A C 1
ATOM 919 O O . LEU A 1 109 ? 14.886 -3.727 -15.113 1.00 94.50 109 LEU A O 1
ATOM 923 N N . ASP A 1 110 ? 13.278 -2.746 -16.356 1.00 97.19 110 ASP A N 1
ATOM 924 C CA . ASP A 1 110 ? 12.926 -3.897 -17.198 1.00 97.19 110 ASP A CA 1
ATOM 925 C C . ASP A 1 110 ? 12.597 -5.178 -16.403 1.00 97.19 110 ASP A C 1
ATOM 927 O O . ASP A 1 110 ? 12.811 -6.297 -16.873 1.00 97.19 110 ASP A O 1
ATOM 931 N N . MET A 1 111 ? 12.062 -5.025 -15.186 1.00 97.62 111 MET A N 1
ATOM 932 C CA . MET A 1 111 ? 11.726 -6.148 -14.311 1.00 97.62 111 MET A CA 1
ATOM 933 C C . MET A 1 111 ? 10.350 -6.736 -14.691 1.00 97.62 111 MET A C 1
ATOM 935 O O . MET A 1 111 ? 9.357 -5.996 -14.734 1.00 97.62 111 MET A O 1
ATOM 939 N N . PRO A 1 112 ? 10.231 -8.048 -14.970 1.00 97.56 112 PRO A N 1
ATOM 940 C CA . PRO A 1 112 ? 8.946 -8.681 -15.269 1.00 97.56 112 PRO A CA 1
ATOM 941 C C . PRO A 1 112 ? 7.960 -8.568 -14.099 1.00 97.56 112 PRO A C 1
ATOM 943 O O . PRO A 1 112 ? 8.358 -8.614 -12.933 1.00 9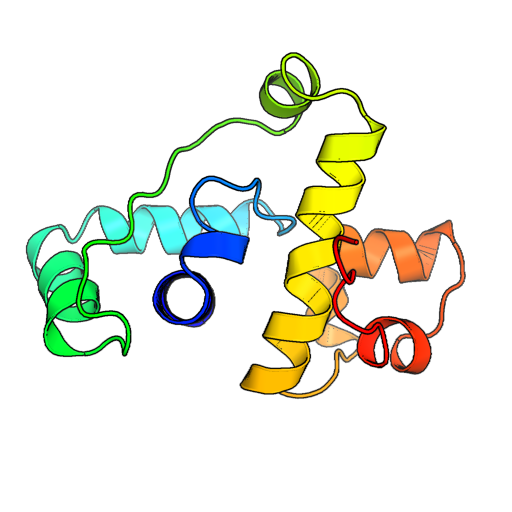7.56 112 PRO A O 1
ATOM 946 N N . LEU A 1 113 ? 6.660 -8.459 -14.392 1.00 97.38 113 LEU A N 1
ATOM 947 C CA . LEU A 1 113 ? 5.621 -8.376 -13.355 1.00 97.38 113 LEU A CA 1
ATOM 948 C C . LEU A 1 113 ? 5.585 -9.628 -12.474 1.00 97.38 113 LEU A C 1
ATOM 950 O O . LEU A 1 113 ? 5.292 -9.532 -11.282 1.00 97.38 113 LEU A O 1
ATOM 954 N N . GLU A 1 114 ? 5.925 -10.784 -13.038 1.00 97.44 114 GLU A N 1
ATOM 955 C CA . GLU A 1 114 ? 6.057 -12.048 -12.321 1.00 97.44 114 GLU A CA 1
ATOM 956 C C . GLU A 1 114 ? 7.175 -11.977 -11.277 1.00 97.44 114 GLU A C 1
ATOM 958 O O . GLU A 1 114 ? 7.000 -12.447 -10.156 1.00 97.44 114 GLU A O 1
ATOM 963 N N . GLU A 1 115 ? 8.301 -11.349 -11.623 1.00 97.69 115 GLU A N 1
ATOM 964 C CA . GLU A 1 115 ? 9.444 -11.187 -10.722 1.00 97.69 115 GLU A CA 1
ATOM 965 C C . GLU A 1 115 ? 9.139 -10.163 -9.623 1.00 97.69 115 GLU A C 1
ATOM 967 O O . GLU A 1 115 ? 9.382 -10.426 -8.447 1.00 97.69 115 GLU A O 1
ATOM 972 N N . ILE A 1 116 ? 8.513 -9.035 -9.980 1.00 97.06 116 ILE A N 1
ATOM 973 C CA . ILE A 1 116 ? 8.064 -8.024 -9.009 1.00 97.06 116 ILE A CA 1
ATOM 974 C C . ILE A 1 116 ? 7.054 -8.634 -8.025 1.00 97.06 116 ILE A C 1
ATOM 976 O O . ILE A 1 116 ? 7.139 -8.405 -6.820 1.00 97.06 116 ILE A O 1
ATOM 980 N N . SER A 1 117 ? 6.109 -9.436 -8.519 1.00 96.81 117 SER A N 1
ATOM 981 C CA . SER A 1 117 ? 5.087 -10.090 -7.687 1.00 96.81 117 SER A CA 1
ATOM 982 C C . SER A 1 117 ? 5.651 -11.201 -6.797 1.00 96.81 117 SER A C 1
ATOM 984 O O . SER A 1 117 ? 5.005 -11.594 -5.827 1.00 96.81 117 SER A O 1
ATOM 986 N N . ALA A 1 118 ? 6.839 -11.712 -7.124 1.00 96.50 118 ALA A N 1
ATOM 987 C CA . ALA A 1 118 ? 7.544 -12.735 -6.361 1.00 96.50 118 ALA A CA 1
ATOM 988 C C . ALA A 1 118 ? 8.521 -12.157 -5.322 1.00 96.50 118 ALA A C 1
ATOM 990 O O . ALA A 1 118 ? 9.192 -12.930 -4.637 1.00 96.50 118 ALA A O 1
ATOM 991 N N . LEU A 1 119 ? 8.617 -10.826 -5.187 1.00 94.50 119 LEU A N 1
ATOM 992 C CA . LEU A 1 119 ? 9.448 -10.202 -4.158 1.00 94.50 119 LEU A CA 1
ATOM 993 C C . LEU A 1 119 ? 9.036 -10.695 -2.767 1.00 94.50 119 LEU A C 1
ATOM 995 O O . LEU A 1 119 ? 7.857 -10.710 -2.419 1.00 94.50 119 LEU A O 1
ATOM 999 N N . GLU A 1 120 ? 10.022 -11.072 -1.957 1.00 90.31 120 GLU A N 1
ATOM 1000 C CA . GLU A 1 120 ? 9.806 -11.458 -0.564 1.00 90.31 120 GLU A CA 1
ATOM 1001 C C . GLU A 1 120 ? 9.922 -10.240 0.370 1.00 90.31 120 GLU A C 1
ATOM 1003 O O . GLU A 1 120 ? 10.658 -9.293 0.069 1.00 90.31 120 GLU A O 1
ATOM 1008 N N . PRO A 1 121 ? 9.238 -10.244 1.531 1.00 83.44 121 PRO A N 1
ATOM 1009 C CA . PRO A 1 121 ? 9.450 -9.232 2.558 1.00 83.44 121 PRO A CA 1
ATOM 1010 C C . PRO A 1 121 ? 10.926 -9.135 2.949 1.00 83.44 121 PRO A C 1
ATOM 1012 O O . PRO A 1 121 ? 11.578 -10.149 3.217 1.00 83.44 121 PRO A O 1
ATOM 1015 N N . LEU A 1 122 ? 11.437 -7.906 3.046 1.00 73.69 122 LEU A N 1
ATOM 1016 C CA . LEU A 1 122 ? 12.760 -7.652 3.603 1.00 73.69 122 LEU A CA 1
ATOM 1017 C C . LEU A 1 122 ? 12.806 -8.195 5.034 1.00 73.69 122 LEU A C 1
ATOM 1019 O O . LEU A 1 122 ? 12.104 -7.714 5.924 1.00 73.69 122 LEU A O 1
ATOM 1023 N N . ARG A 1 123 ? 13.635 -9.215 5.259 1.00 65.19 123 ARG A N 1
ATOM 1024 C CA . ARG A 1 123 ? 13.920 -9.700 6.608 1.00 65.19 123 ARG A CA 1
ATOM 1025 C C . ARG A 1 123 ? 14.898 -8.726 7.243 1.00 65.19 123 ARG A C 1
ATOM 1027 O O . ARG A 1 123 ? 16.066 -8.697 6.867 1.00 65.19 123 ARG A O 1
ATOM 1034 N N . VAL A 1 124 ? 14.415 -7.926 8.183 1.00 55.44 124 VAL A N 1
ATOM 1035 C CA . VAL A 1 124 ? 15.291 -7.119 9.034 1.00 55.44 124 VAL A CA 1
ATOM 1036 C C . VAL A 1 124 ? 16.018 -8.092 9.967 1.00 55.44 124 VAL A C 1
ATOM 1038 O O . VAL A 1 124 ? 15.369 -8.797 10.739 1.00 55.44 124 VAL A O 1
ATOM 1041 N N . SER A 1 125 ? 17.341 -8.200 9.815 1.00 41.94 125 SER A N 1
ATOM 1042 C CA . SER A 1 125 ? 18.224 -8.988 10.689 1.00 41.94 125 SER A CA 1
ATOM 1043 C C . SER A 1 125 ? 18.515 -8.270 11.996 1.00 41.94 125 SER A C 1
ATOM 1045 O O . SER A 1 125 ? 18.809 -7.055 11.902 1.00 41.94 125 SER A O 1
#

Foldseek 3Di:
DCLVLLLCLVVVVLQQPADEQWDPVVVVVVVVLCVVVVVQLCCNQPPHPNNDRRDDDDDDVVNVCVPDPPVVNLLSLLQVQQSSCVVPNFDDPVCLNIGNNLVCCCPVVVDDSVRSNPDDHDDDD

Sequence (125 aa):
MPALPLLVSRHREELSGLFLPVEQDIDEIWHYLILQTREYRELCEERLPGGFFVHHRSIGYEDYQKEPGRERAIEEALRWIPLYCAAFGPFDEGALTHWTIVRFLHRQLDMPLEEISALEPLRVS